Protein AF-A0A939DSE8-F1 (afdb_monomer_lite)

Structure (mmCIF, N/CA/C/O backbone):
data_AF-A0A939DSE8-F1
#
_entry.id   AF-A0A939DSE8-F1
#
loop_
_atom_site.group_PDB
_atom_site.id
_atom_site.type_symbol
_atom_site.label_atom_id
_atom_site.label_alt_id
_atom_site.label_comp_id
_atom_site.label_asym_id
_atom_site.label_entity_id
_atom_site.label_seq_id
_atom_site.pdbx_PDB_ins_code
_atom_site.Cartn_x
_atom_site.Cartn_y
_atom_site.Cartn_z
_atom_site.occupancy
_atom_site.B_iso_or_equiv
_atom_site.auth_seq_id
_atom_site.auth_comp_id
_atom_site.auth_asym_id
_atom_site.auth_atom_id
_atom_site.pdbx_PDB_model_num
ATOM 1 N N . PRO A 1 1 ? 9.386 47.982 -16.293 1.00 45.28 1 PRO A N 1
ATOM 2 C CA . PRO A 1 1 ? 10.199 46.836 -16.762 1.00 45.28 1 PRO A CA 1
ATOM 3 C C . PRO A 1 1 ? 10.746 46.042 -15.564 1.00 45.28 1 PRO A C 1
ATOM 5 O O . PRO A 1 1 ? 11.904 46.192 -15.198 1.00 45.28 1 PRO A O 1
ATOM 8 N N . ASN A 1 2 ? 9.879 45.263 -14.909 1.00 36.97 2 ASN A N 1
ATOM 9 C CA . ASN A 1 2 ? 10.212 44.528 -13.688 1.00 36.97 2 ASN A CA 1
ATOM 10 C C . ASN A 1 2 ? 9.789 43.064 -13.819 1.00 36.97 2 ASN A C 1
ATOM 12 O O . ASN A 1 2 ? 8.613 42.793 -14.037 1.00 36.97 2 ASN A O 1
ATOM 16 N N . GLY A 1 3 ? 10.742 42.161 -13.582 1.00 39.38 3 GLY A N 1
ATOM 17 C CA . GLY A 1 3 ? 10.469 40.850 -12.997 1.00 39.38 3 GLY A CA 1
ATOM 18 C C . GLY A 1 3 ? 10.276 39.699 -13.977 1.00 39.38 3 GLY A C 1
ATOM 19 O O . GLY A 1 3 ? 9.160 39.233 -14.166 1.00 39.38 3 GLY A O 1
ATOM 20 N N . ALA A 1 4 ? 11.377 39.152 -14.497 1.00 43.81 4 ALA A N 1
ATOM 21 C CA . ALA A 1 4 ? 11.407 37.720 -14.773 1.00 43.81 4 ALA A CA 1
ATOM 22 C C . ALA A 1 4 ? 11.559 37.009 -13.421 1.00 43.81 4 ALA A C 1
ATOM 24 O O . ALA A 1 4 ? 12.617 37.069 -12.791 1.00 43.81 4 ALA A O 1
ATOM 25 N N . ILE A 1 5 ? 10.479 36.397 -12.939 1.00 52.47 5 ILE A N 1
ATOM 26 C CA . ILE A 1 5 ? 10.548 35.453 -11.827 1.00 52.47 5 ILE A CA 1
ATOM 27 C C . ILE A 1 5 ? 11.209 34.204 -12.401 1.00 52.47 5 ILE A C 1
ATOM 29 O O . ILE A 1 5 ? 10.605 33.465 -13.172 1.00 52.47 5 ILE A O 1
ATOM 33 N N . VAL A 1 6 ? 12.482 34.000 -12.071 1.00 48.41 6 VAL A N 1
ATOM 34 C CA . VAL A 1 6 ? 13.127 32.706 -12.276 1.00 48.41 6 VAL A CA 1
ATOM 35 C C . VAL A 1 6 ? 12.603 31.804 -11.169 1.00 48.41 6 VAL A C 1
ATOM 37 O O . VAL A 1 6 ? 13.074 31.863 -10.030 1.00 48.41 6 VAL A O 1
ATOM 40 N N . GLU A 1 7 ? 11.597 30.991 -11.486 1.00 40.97 7 GLU A N 1
ATOM 41 C CA . GLU A 1 7 ? 11.280 29.831 -10.665 1.00 40.97 7 GLU A CA 1
ATOM 42 C C . GLU A 1 7 ? 12.531 28.959 -10.642 1.00 40.97 7 GLU A C 1
ATOM 44 O O . GLU A 1 7 ? 13.013 28.464 -11.661 1.00 40.97 7 GLU A O 1
ATOM 49 N N . ARG A 1 8 ? 13.130 28.866 -9.457 1.00 44.34 8 ARG A N 1
ATOM 50 C CA . ARG A 1 8 ? 14.247 27.977 -9.186 1.00 44.34 8 ARG A CA 1
ATOM 51 C C . ARG A 1 8 ? 13.777 26.571 -9.534 1.00 44.34 8 ARG A C 1
ATOM 53 O O . ARG A 1 8 ? 13.046 25.975 -8.747 1.00 44.34 8 ARG A O 1
ATOM 60 N N . ALA A 1 9 ? 14.212 26.051 -10.681 1.00 39.28 9 ALA A N 1
ATOM 61 C CA . ALA A 1 9 ? 14.158 24.627 -10.949 1.00 39.28 9 ALA A CA 1
ATOM 62 C C . ALA A 1 9 ? 14.837 23.957 -9.755 1.00 39.28 9 ALA A C 1
ATOM 64 O O . ALA A 1 9 ? 16.037 24.132 -9.515 1.00 39.28 9 ALA A O 1
ATOM 65 N N . ILE A 1 10 ? 14.037 23.292 -8.926 1.00 50.38 10 ILE A N 1
ATOM 66 C CA . ILE A 1 10 ? 14.540 22.332 -7.960 1.00 50.38 10 ILE A CA 1
ATOM 67 C C . ILE A 1 10 ? 15.470 21.423 -8.755 1.00 50.38 10 ILE A C 1
ATOM 69 O O . ILE A 1 10 ? 15.045 20.782 -9.707 1.00 50.38 10 ILE A O 1
ATOM 73 N N . LEU A 1 11 ? 16.767 21.492 -8.448 1.00 40.78 11 LEU A N 1
ATOM 74 C CA . LEU A 1 11 ? 17.776 20.630 -9.045 1.00 40.78 11 LEU A CA 1
ATOM 75 C C . LEU A 1 11 ? 17.343 19.201 -8.739 1.00 40.78 11 LEU A C 1
ATOM 77 O O . LEU A 1 11 ? 17.535 18.719 -7.621 1.00 40.78 11 LEU A O 1
ATOM 81 N N . ASP A 1 12 ? 16.708 18.584 -9.726 1.00 45.59 12 ASP A N 1
ATOM 82 C CA . ASP A 1 12 ? 16.081 17.276 -9.674 1.00 45.59 12 ASP A CA 1
ATOM 83 C C . ASP A 1 12 ? 17.187 16.212 -9.666 1.00 45.59 12 ASP A C 1
ATOM 85 O O . ASP A 1 12 ? 17.412 15.466 -10.615 1.00 45.59 12 ASP A O 1
ATOM 89 N N . ARG A 1 13 ? 17.968 16.174 -8.578 1.00 44.25 13 ARG A N 1
ATOM 90 C CA . ARG A 1 13 ? 19.029 15.179 -8.353 1.00 44.25 13 ARG A CA 1
ATOM 91 C C . ARG A 1 13 ? 18.473 13.757 -8.202 1.00 44.25 13 ARG A C 1
ATOM 93 O O . ARG A 1 13 ? 19.257 12.835 -8.007 1.00 44.25 13 ARG A O 1
ATOM 100 N N . GLN A 1 14 ? 17.157 13.566 -8.303 1.00 49.44 14 GLN A N 1
ATOM 101 C CA . GLN A 1 14 ? 16.527 12.249 -8.347 1.00 49.44 14 GLN A CA 1
ATOM 102 C C . GLN A 1 14 ? 16.613 11.581 -9.728 1.00 49.44 14 GLN A C 1
ATOM 104 O O . GLN A 1 14 ? 16.446 10.369 -9.803 1.00 49.44 14 GLN A O 1
ATOM 109 N N . GLN A 1 15 ? 16.947 12.299 -10.809 1.00 48.75 15 GLN A N 1
ATOM 110 C CA . GLN A 1 15 ? 16.938 11.710 -12.160 1.00 48.75 15 GLN A CA 1
ATOM 111 C C . GLN A 1 15 ? 18.079 10.715 -12.458 1.00 48.75 15 GLN A C 1
ATOM 113 O O . GLN A 1 15 ? 18.078 10.095 -13.515 1.00 48.75 15 GLN A O 1
ATOM 118 N N . ALA A 1 16 ? 19.047 10.513 -11.555 1.00 52.56 16 ALA A N 1
ATOM 119 C CA . ALA A 1 16 ? 20.236 9.705 -11.858 1.00 52.56 16 ALA A CA 1
ATOM 120 C C . ALA A 1 16 ? 20.319 8.335 -11.158 1.00 52.56 16 ALA A C 1
ATOM 122 O O . ALA A 1 16 ? 21.168 7.526 -11.537 1.00 52.56 16 ALA A O 1
ATOM 123 N N . 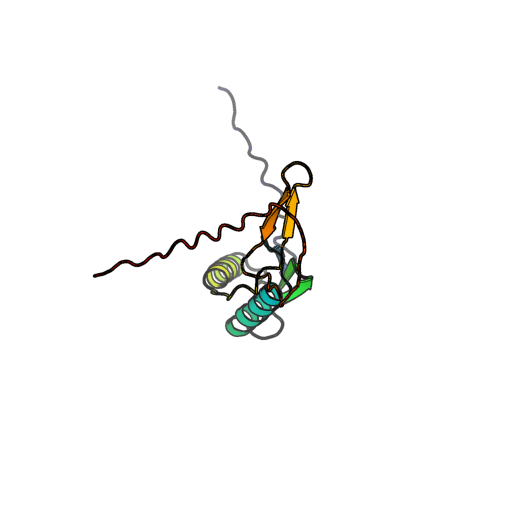SER A 1 17 ? 19.489 8.029 -10.153 1.00 60.69 17 SER A N 1
ATOM 124 C CA . SER A 1 17 ? 19.646 6.766 -9.406 1.00 60.69 17 SER A CA 1
ATOM 125 C C . SER A 1 17 ? 19.030 5.552 -10.110 1.00 60.69 17 SER A C 1
ATOM 127 O O . SER A 1 17 ? 19.423 4.426 -9.809 1.00 60.69 17 SER A O 1
ATOM 129 N N . GLY A 1 18 ? 18.126 5.748 -11.081 1.00 81.19 18 GLY A N 1
ATOM 130 C CA . GLY A 1 18 ? 17.318 4.649 -11.633 1.00 81.19 18 GLY A CA 1
ATOM 131 C C . GLY A 1 18 ? 16.383 4.044 -10.581 1.00 81.19 18 GLY A C 1
ATOM 132 O O . GLY A 1 18 ? 16.070 2.856 -10.620 1.00 81.19 18 GLY A O 1
ATOM 133 N N . GLU A 1 19 ? 15.994 4.849 -9.591 1.00 86.44 19 GLU A N 1
ATOM 134 C CA . GLU A 1 19 ? 15.221 4.406 -8.442 1.00 86.44 19 GLU A CA 1
ATOM 135 C C . GLU A 1 19 ? 14.145 5.438 -8.093 1.00 86.44 19 GLU A C 1
ATOM 137 O O . GLU A 1 19 ? 14.435 6.619 -7.898 1.00 86.44 19 GLU A O 1
ATOM 142 N N . VAL A 1 20 ? 12.898 4.984 -7.999 1.00 90.06 20 VAL A N 1
ATOM 143 C CA . VAL A 1 20 ? 11.737 5.785 -7.605 1.00 90.06 20 VAL A CA 1
ATOM 144 C C . VAL A 1 20 ? 11.283 5.338 -6.222 1.00 90.06 20 VAL A C 1
ATOM 146 O O . VAL A 1 20 ? 11.035 4.159 -5.980 1.00 90.06 20 VAL A O 1
ATOM 149 N N . VAL A 1 21 ? 11.144 6.290 -5.302 1.00 92.19 21 VAL A N 1
ATOM 150 C CA . VAL A 1 21 ? 10.640 6.024 -3.950 1.00 92.19 21 VAL A CA 1
ATOM 151 C C . VAL A 1 21 ? 9.174 6.425 -3.871 1.00 92.19 21 VAL A C 1
ATOM 153 O O . VAL A 1 21 ? 8.817 7.576 -4.118 1.00 92.19 21 VAL A O 1
ATOM 156 N N . LEU A 1 22 ? 8.327 5.478 -3.482 1.00 92.00 22 LEU A N 1
ATOM 157 C CA . LEU A 1 22 ? 6.893 5.669 -3.335 1.00 92.00 22 LEU A CA 1
ATOM 158 C C . LEU A 1 22 ? 6.515 5.653 -1.850 1.00 92.00 22 LEU A C 1
ATOM 160 O O . LEU A 1 22 ? 6.630 4.633 -1.170 1.00 92.00 22 LEU A O 1
ATOM 164 N N . ASN A 1 23 ? 6.055 6.800 -1.346 1.00 93.44 23 ASN A N 1
ATOM 165 C CA . ASN A 1 23 ? 5.580 6.944 0.029 1.00 93.44 23 ASN A CA 1
ATOM 166 C C . ASN A 1 23 ? 4.051 6.815 0.073 1.00 93.44 23 ASN A C 1
ATOM 168 O O . ASN A 1 23 ? 3.329 7.553 -0.600 1.00 93.44 23 ASN A O 1
ATOM 172 N N . LEU A 1 24 ? 3.545 5.886 0.882 1.00 91.06 24 LEU A N 1
ATOM 173 C CA . LEU A 1 24 ? 2.115 5.634 1.023 1.00 91.06 24 LEU A CA 1
ATOM 174 C C . LEU A 1 24 ? 1.466 6.679 1.929 1.00 91.06 24 LEU A C 1
ATOM 176 O O . LEU A 1 24 ? 1.850 6.841 3.086 1.00 91.06 24 LEU A O 1
ATOM 180 N N . LYS A 1 25 ? 0.403 7.319 1.430 1.00 88.25 25 LYS A N 1
ATOM 181 C CA . LYS A 1 25 ? -0.420 8.260 2.211 1.00 88.25 25 LYS A CA 1
ATOM 182 C C . LYS A 1 25 ? -1.070 7.602 3.433 1.00 88.25 25 LYS A C 1
ATOM 184 O O . LYS A 1 25 ? -1.180 8.225 4.482 1.00 88.25 25 LYS A O 1
ATOM 189 N N . ALA A 1 26 ? -1.508 6.351 3.284 1.00 85.69 26 ALA A N 1
ATOM 190 C CA . ALA A 1 26 ? -2.130 5.549 4.334 1.00 85.69 26 ALA A CA 1
ATOM 191 C C . ALA A 1 26 ? -1.317 4.259 4.529 1.00 85.69 26 ALA A C 1
ATOM 193 O O . ALA A 1 26 ? -1.567 3.262 3.845 1.00 85.69 26 ALA A O 1
ATOM 194 N N . PRO A 1 27 ? -0.303 4.273 5.407 1.00 87.69 27 PRO A N 1
ATOM 195 C CA . PRO A 1 27 ? 0.657 3.190 5.423 1.00 87.69 27 PRO A CA 1
ATOM 196 C C . PRO A 1 27 ? 0.125 1.933 6.143 1.00 87.69 27 PRO A C 1
ATOM 198 O O . PRO A 1 27 ? -0.439 1.975 7.242 1.00 87.69 27 PRO A O 1
ATOM 201 N N . ASN A 1 28 ? 0.258 0.787 5.472 1.00 88.50 28 ASN A N 1
ATOM 202 C CA . ASN A 1 28 ? -0.337 -0.500 5.818 1.00 88.50 28 ASN A CA 1
ATOM 203 C C . ASN A 1 28 ? 0.482 -1.639 5.176 1.00 88.50 28 ASN A C 1
ATOM 205 O O . ASN A 1 28 ? 0.749 -1.611 3.977 1.00 88.50 28 ASN A O 1
ATOM 209 N N . TYR A 1 29 ? 0.858 -2.660 5.958 1.00 91.00 29 TYR A N 1
ATOM 210 C CA . TYR A 1 29 ? 1.676 -3.785 5.478 1.00 91.00 29 TYR A CA 1
ATOM 211 C C . TYR A 1 29 ? 1.015 -4.590 4.354 1.00 91.00 29 TYR A C 1
ATOM 213 O O . TYR A 1 29 ? 1.684 -5.004 3.410 1.00 91.00 29 TYR A O 1
ATOM 221 N N . GLN A 1 30 ? -0.294 -4.820 4.453 1.00 92.75 30 GLN A N 1
ATOM 222 C CA . GLN A 1 30 ? -1.060 -5.550 3.452 1.00 92.75 30 GLN A CA 1
ATOM 223 C C . GLN A 1 30 ? -1.147 -4.737 2.155 1.00 92.75 30 GLN A C 1
ATOM 225 O O . GLN A 1 30 ? -0.886 -5.286 1.089 1.00 92.75 30 GLN A O 1
ATOM 230 N N . THR A 1 31 ? -1.410 -3.429 2.247 1.00 93.38 31 THR A N 1
ATOM 231 C CA . THR A 1 31 ? -1.382 -2.524 1.085 1.00 93.38 31 THR A CA 1
ATOM 232 C C . THR A 1 31 ? -0.002 -2.499 0.431 1.00 93.38 31 THR A C 1
ATOM 234 O O . THR A 1 31 ? 0.097 -2.704 -0.772 1.00 93.38 31 THR A O 1
ATOM 237 N N . ALA A 1 32 ? 1.073 -2.309 1.204 1.00 94.62 32 ALA A N 1
ATOM 238 C CA . ALA A 1 32 ? 2.436 -2.289 0.671 1.00 94.62 32 ALA A CA 1
ATOM 239 C C . ALA A 1 32 ? 2.781 -3.599 -0.061 1.00 94.62 32 ALA A C 1
ATOM 241 O O . ALA A 1 32 ? 3.325 -3.563 -1.163 1.00 94.62 32 ALA A O 1
ATOM 242 N N . ARG A 1 33 ? 2.400 -4.756 0.501 1.00 94.88 33 ARG A N 1
ATOM 243 C CA . ARG A 1 33 ? 2.577 -6.062 -0.155 1.00 94.88 33 ARG A CA 1
ATOM 244 C C . ARG A 1 33 ? 1.780 -6.170 -1.455 1.00 94.88 33 ARG A C 1
ATOM 246 O O . ARG A 1 33 ? 2.317 -6.646 -2.451 1.00 94.88 33 ARG A O 1
ATOM 253 N N . ASN A 1 34 ? 0.520 -5.741 -1.443 1.00 94.94 34 ASN A N 1
ATOM 254 C CA . ASN A 1 34 ? -0.342 -5.775 -2.622 1.00 94.94 34 ASN A CA 1
ATOM 255 C C . ASN A 1 34 ? 0.230 -4.898 -3.746 1.00 94.94 34 ASN A C 1
ATOM 257 O O . ASN A 1 34 ? 0.262 -5.341 -4.891 1.00 94.94 34 ASN A O 1
ATOM 261 N N . ILE A 1 35 ? 0.761 -3.713 -3.416 1.00 95.31 35 ILE A N 1
ATOM 262 C CA . ILE A 1 35 ? 1.426 -2.834 -4.389 1.00 95.31 35 ILE A CA 1
ATOM 263 C C . ILE A 1 35 ? 2.653 -3.532 -4.978 1.00 95.31 35 ILE A C 1
ATOM 265 O O . ILE A 1 35 ? 2.751 -3.644 -6.195 1.00 95.31 35 ILE A O 1
ATOM 269 N N . VAL A 1 36 ? 3.556 -4.060 -4.143 1.00 96.31 36 VAL A N 1
ATOM 270 C CA . VAL A 1 36 ? 4.742 -4.797 -4.620 1.00 96.31 36 VAL A CA 1
ATOM 271 C C . VAL A 1 36 ? 4.348 -5.932 -5.566 1.00 96.31 36 VAL A C 1
ATOM 273 O O . VAL A 1 36 ? 4.927 -6.072 -6.640 1.00 96.31 36 VAL A O 1
ATOM 276 N N . SER A 1 37 ? 3.341 -6.723 -5.191 1.00 96.00 37 SER A N 1
ATOM 277 C CA . SER A 1 37 ? 2.864 -7.834 -6.014 1.00 96.00 37 SER A CA 1
ATOM 278 C C . SER A 1 37 ? 2.282 -7.367 -7.348 1.00 96.00 37 SER A C 1
ATOM 280 O O . SER A 1 37 ? 2.518 -8.017 -8.363 1.00 96.00 37 SER A O 1
ATOM 282 N N . ALA A 1 38 ? 1.510 -6.280 -7.357 1.00 96.12 38 ALA A N 1
ATOM 283 C CA . ALA A 1 38 ? 0.883 -5.760 -8.566 1.00 96.12 38 ALA A CA 1
ATOM 284 C C . ALA A 1 38 ? 1.921 -5.159 -9.524 1.00 96.12 38 ALA A C 1
ATOM 286 O O . ALA A 1 38 ? 1.913 -5.475 -10.710 1.00 96.12 38 ALA A O 1
ATOM 287 N N . VAL A 1 39 ? 2.865 -4.374 -8.999 1.00 95.94 39 VAL A N 1
ATOM 288 C CA . VAL A 1 39 ? 3.951 -3.778 -9.790 1.00 95.94 39 VAL A CA 1
ATOM 289 C C . VAL A 1 39 ? 4.853 -4.868 -10.374 1.00 95.94 39 VAL A C 1
ATOM 291 O O . VAL A 1 39 ? 5.083 -4.886 -11.582 1.00 95.94 39 VAL A O 1
ATOM 294 N N . ASN A 1 40 ? 5.282 -5.842 -9.567 1.00 96.25 40 ASN A N 1
ATOM 295 C CA . ASN A 1 40 ? 6.138 -6.933 -10.051 1.00 96.25 40 ASN A CA 1
ATOM 296 C C . ASN A 1 40 ? 5.432 -7.856 -11.056 1.00 96.25 40 ASN A C 1
ATOM 298 O O . ASN A 1 40 ? 6.083 -8.493 -11.880 1.00 96.25 40 ASN A O 1
ATOM 302 N N . LYS A 1 41 ? 4.097 -7.930 -11.024 1.00 95.94 41 LYS A N 1
ATOM 303 C CA . LYS A 1 41 ? 3.323 -8.667 -12.030 1.00 95.94 41 LYS A CA 1
ATOM 304 C C . LYS A 1 41 ? 3.363 -7.987 -13.403 1.00 95.94 41 LYS A C 1
ATOM 306 O O . LYS A 1 41 ? 3.323 -8.688 -14.408 1.00 95.94 41 LYS A O 1
ATOM 311 N N . VAL A 1 42 ? 3.415 -6.655 -13.442 1.00 94.50 42 VAL A N 1
ATOM 312 C CA . VAL A 1 42 ? 3.410 -5.871 -14.688 1.00 94.50 42 VAL A CA 1
ATOM 313 C C . VAL A 1 42 ? 4.816 -5.732 -15.264 1.00 94.50 42 VAL A C 1
ATOM 315 O O . VAL A 1 42 ? 5.012 -5.963 -16.452 1.00 94.50 42 VAL A O 1
ATOM 318 N N . PHE A 1 43 ? 5.797 -5.385 -14.430 1.00 93.31 43 PHE A N 1
ATOM 319 C CA . PHE A 1 43 ? 7.142 -5.024 -14.894 1.00 93.31 43 PHE A CA 1
ATOM 320 C C . PHE A 1 43 ? 8.188 -6.134 -14.726 1.00 93.31 43 PHE A C 1
ATOM 322 O O . PHE A 1 43 ? 9.308 -5.993 -15.210 1.00 93.31 43 PHE A O 1
ATOM 329 N N . GLY A 1 44 ? 7.834 -7.240 -14.066 1.00 92.62 44 GLY A N 1
ATOM 330 C CA . GLY A 1 44 ? 8.736 -8.354 -13.785 1.00 92.62 44 GLY A CA 1
ATOM 331 C C . GLY A 1 44 ? 9.205 -8.416 -12.326 1.00 92.62 44 GLY A C 1
ATOM 332 O O . GLY A 1 44 ? 8.939 -7.513 -11.527 1.00 92.62 44 GLY A O 1
ATOM 333 N N . PRO A 1 45 ? 9.878 -9.514 -11.942 1.00 92.19 45 PRO A N 1
ATOM 334 C CA . PRO A 1 45 ? 10.330 -9.713 -10.571 1.0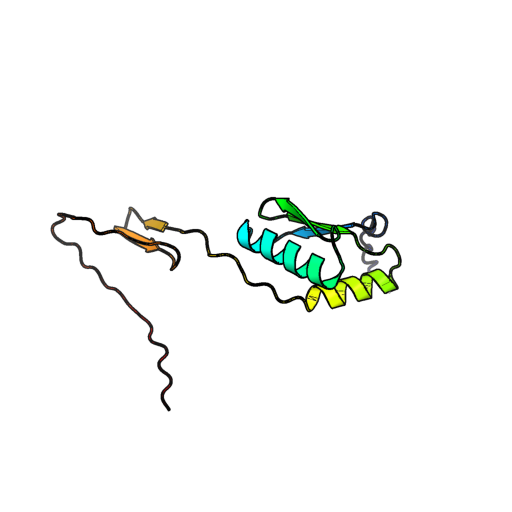0 92.19 45 PRO A CA 1
ATOM 335 C C . PRO A 1 45 ? 11.359 -8.654 -10.154 1.00 92.19 45 PRO A C 1
ATOM 337 O O . PRO A 1 45 ? 12.086 -8.112 -10.981 1.00 92.19 45 PRO A O 1
ATOM 340 N N . ASP A 1 46 ? 11.424 -8.387 -8.848 1.00 90.94 46 ASP A N 1
ATOM 341 C CA . ASP A 1 46 ? 12.387 -7.479 -8.205 1.00 90.94 46 ASP A CA 1
ATOM 342 C C . ASP A 1 46 ? 12.319 -5.988 -8.587 1.00 90.94 46 ASP A C 1
ATOM 344 O O . ASP A 1 46 ? 13.093 -5.207 -8.030 1.00 90.94 46 ASP A O 1
ATOM 348 N N . VAL A 1 47 ? 11.369 -5.563 -9.429 1.00 94.81 47 VAL A N 1
ATOM 349 C CA . VAL A 1 47 ? 11.167 -4.145 -9.782 1.00 94.81 47 VAL A CA 1
ATOM 350 C C . VAL A 1 47 ? 10.715 -3.325 -8.576 1.00 94.81 47 VAL A C 1
ATOM 352 O O . VAL A 1 47 ? 11.206 -2.225 -8.362 1.00 94.81 47 VAL A O 1
ATOM 355 N N . ALA A 1 48 ? 9.800 -3.851 -7.768 1.00 95.88 48 ALA A N 1
ATOM 356 C CA . ALA A 1 48 ? 9.257 -3.212 -6.580 1.00 95.88 48 ALA A CA 1
ATOM 357 C C . ALA A 1 48 ? 9.658 -3.957 -5.311 1.00 95.88 48 ALA A C 1
ATOM 359 O O . ALA A 1 48 ? 9.502 -5.179 -5.208 1.00 95.88 48 ALA A O 1
ATOM 360 N N . LYS A 1 49 ? 10.099 -3.201 -4.302 1.00 96.12 49 LYS A N 1
ATOM 361 C CA . LYS A 1 49 ? 10.435 -3.704 -2.965 1.00 96.12 49 LYS A CA 1
ATOM 362 C C . LYS A 1 49 ? 9.842 -2.792 -1.900 1.00 96.12 49 LYS A C 1
ATOM 364 O O . LYS A 1 49 ? 9.984 -1.575 -1.960 1.00 96.12 49 LYS A O 1
ATOM 369 N N . ALA A 1 50 ? 9.171 -3.373 -0.909 1.00 95.06 50 ALA A N 1
ATOM 370 C CA . ALA A 1 50 ? 8.681 -2.621 0.243 1.00 95.06 50 ALA A CA 1
ATOM 371 C C . ALA A 1 50 ? 9.791 -2.516 1.293 1.00 95.06 50 ALA A C 1
ATOM 373 O O . ALA A 1 50 ? 10.250 -3.536 1.801 1.00 95.06 50 ALA A O 1
ATOM 374 N N . GLN A 1 51 ? 10.195 -1.292 1.634 1.00 93.69 51 GLN A N 1
ATOM 375 C CA . GLN A 1 51 ? 11.166 -1.034 2.704 1.00 93.69 51 GLN A CA 1
ATOM 376 C C . GLN A 1 51 ? 10.497 -1.129 4.076 1.00 93.69 51 GLN A C 1
ATOM 378 O O . GLN A 1 51 ? 11.062 -1.645 5.037 1.00 93.69 51 GLN A O 1
ATOM 383 N N . ASN A 1 52 ? 9.265 -0.628 4.179 1.00 90.94 52 ASN A N 1
ATOM 384 C CA . ASN A 1 52 ? 8.439 -0.729 5.376 1.00 90.94 52 ASN A CA 1
ATOM 385 C C . ASN A 1 52 ? 6.944 -0.611 5.011 1.00 90.94 52 ASN A C 1
ATOM 387 O O . ASN A 1 52 ? 6.562 -0.625 3.844 1.00 90.94 52 ASN A O 1
ATOM 391 N N . TRP A 1 53 ? 6.079 -0.495 6.021 1.00 87.94 53 TRP A N 1
ATOM 392 C CA . TRP A 1 53 ? 4.623 -0.382 5.862 1.00 87.94 53 TRP A CA 1
ATOM 393 C C . TRP A 1 53 ? 4.157 0.892 5.136 1.00 87.94 53 TRP A C 1
ATOM 395 O O . TRP A 1 53 ? 2.983 0.976 4.785 1.00 87.94 53 TRP A O 1
ATOM 405 N N . GLY A 1 54 ? 5.033 1.874 4.913 1.00 90.75 54 GLY A N 1
ATOM 406 C CA . GLY A 1 54 ? 4.704 3.138 4.259 1.00 90.75 54 GLY A CA 1
ATOM 407 C C . GLY A 1 54 ? 5.651 3.613 3.171 1.00 90.75 54 GLY A C 1
ATOM 408 O O . GLY A 1 54 ? 5.385 4.657 2.587 1.00 90.75 54 GLY A O 1
ATOM 409 N N . GLN A 1 55 ? 6.712 2.873 2.873 1.00 94.12 55 GLN A N 1
ATOM 410 C CA . GLN A 1 55 ? 7.684 3.241 1.855 1.00 94.12 55 GLN A CA 1
ATOM 411 C C . GLN A 1 55 ? 8.050 2.036 0.998 1.00 94.12 55 GLN A C 1
ATOM 413 O O . GLN A 1 55 ? 8.369 0.957 1.508 1.00 94.12 55 GLN A O 1
ATOM 418 N N . LEU A 1 56 ? 8.007 2.251 -0.311 1.00 94.81 56 LEU A N 1
ATOM 419 C CA . LEU A 1 56 ? 8.410 1.304 -1.332 1.00 94.81 56 LEU A CA 1
ATOM 420 C C . LEU A 1 56 ? 9.472 1.939 -2.224 1.00 94.81 56 LEU A C 1
ATOM 422 O O . LEU A 1 56 ? 9.495 3.152 -2.425 1.00 94.81 56 LEU A O 1
ATOM 426 N N . THR A 1 57 ? 10.314 1.091 -2.783 1.00 94.88 57 THR A N 1
ATOM 427 C CA . THR A 1 57 ? 11.373 1.450 -3.711 1.00 94.88 57 THR A CA 1
ATOM 428 C C . THR A 1 57 ? 11.148 0.695 -5.012 1.00 94.88 57 THR A C 1
ATOM 430 O O . THR A 1 57 ? 10.881 -0.509 -4.982 1.00 94.88 57 THR A O 1
ATOM 433 N N . LEU A 1 58 ? 11.227 1.403 -6.135 1.00 94.25 58 LEU A N 1
ATOM 434 C CA . LEU A 1 58 ? 11.008 0.880 -7.476 1.00 94.25 58 LEU A CA 1
ATOM 435 C C . LEU A 1 58 ? 12.267 1.087 -8.320 1.00 94.25 58 LEU A C 1
ATOM 437 O O . LEU A 1 58 ? 12.753 2.211 -8.420 1.00 94.25 58 LEU A O 1
ATOM 441 N N . SER A 1 59 ? 12.772 0.038 -8.959 1.00 93.12 59 SER A N 1
ATOM 442 C CA . SER A 1 59 ? 13.808 0.158 -9.985 1.00 93.12 59 SER A CA 1
ATOM 443 C C . SER A 1 59 ? 13.178 0.669 -11.278 1.00 93.12 59 SER A C 1
ATOM 445 O O . SER A 1 59 ? 12.342 -0.009 -11.872 1.00 93.12 59 SER A O 1
ATOM 447 N N . ALA A 1 60 ? 13.563 1.870 -11.698 1.00 90.94 60 ALA A N 1
ATOM 448 C CA . ALA A 1 60 ? 12.993 2.553 -12.852 1.00 90.94 60 ALA A CA 1
ATOM 449 C C . ALA A 1 60 ? 14.057 2.796 -13.940 1.00 90.94 60 ALA A C 1
ATOM 451 O O . ALA A 1 60 ? 15.252 2.884 -13.630 1.00 90.94 60 ALA A O 1
ATOM 452 N N . PRO A 1 61 ? 13.651 2.930 -15.216 1.00 89.94 61 PRO A N 1
ATOM 453 C CA . PRO A 1 61 ? 14.559 3.316 -16.291 1.00 89.94 61 PRO A CA 1
ATOM 454 C C . PRO A 1 61 ? 15.258 4.650 -16.005 1.00 89.94 61 PRO A C 1
ATOM 456 O O . PRO A 1 61 ? 14.690 5.549 -15.387 1.00 89.94 61 PRO A O 1
ATOM 459 N N . ARG A 1 62 ? 16.505 4.779 -16.470 1.00 88.44 62 ARG A N 1
ATOM 460 C CA . ARG A 1 62 ? 17.284 6.026 -16.361 1.00 88.44 62 ARG A CA 1
ATOM 461 C C . ARG A 1 62 ? 17.024 6.993 -17.511 1.00 88.44 62 ARG A C 1
ATOM 463 O O . ARG A 1 62 ? 17.297 8.179 -17.362 1.00 88.44 62 AR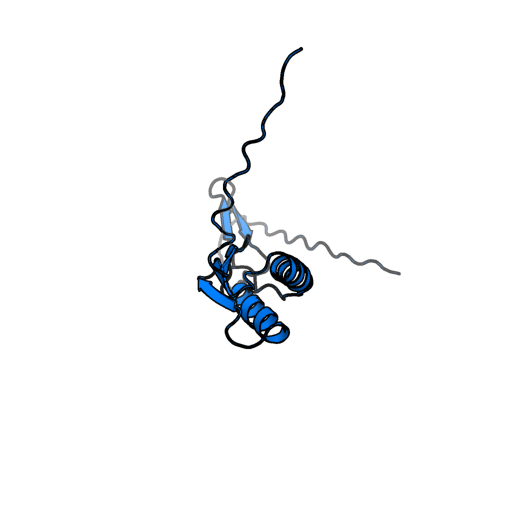G A O 1
ATOM 470 N N . ASP A 1 63 ? 16.554 6.485 -18.650 1.00 89.38 63 ASP A N 1
ATOM 471 C CA . ASP A 1 63 ? 16.179 7.337 -19.773 1.00 89.38 63 ASP A CA 1
ATOM 472 C C . ASP A 1 63 ? 14.890 8.107 -19.433 1.00 89.38 63 ASP A C 1
ATOM 474 O O . ASP A 1 63 ? 13.924 7.489 -18.977 1.00 89.38 63 ASP A O 1
ATOM 478 N N . PRO A 1 64 ? 14.838 9.436 -19.631 1.00 84.56 64 PRO A N 1
ATOM 479 C CA . PRO A 1 64 ? 13.666 10.235 -19.281 1.00 84.56 64 PRO A CA 1
ATOM 480 C C . PRO A 1 64 ? 12.374 9.835 -20.008 1.00 84.56 64 PRO A C 1
ATOM 482 O O . PRO A 1 64 ? 11.297 9.924 -19.414 1.00 84.56 64 PRO A O 1
ATOM 485 N N . ASN A 1 65 ? 12.449 9.392 -21.269 1.00 88.12 65 ASN A N 1
ATOM 486 C CA . ASN A 1 65 ? 11.258 8.988 -22.024 1.00 88.12 65 ASN A CA 1
ATOM 487 C C . ASN A 1 65 ? 10.707 7.662 -21.491 1.00 88.12 65 ASN A C 1
ATOM 489 O O . ASN A 1 65 ? 9.496 7.519 -21.281 1.00 88.12 65 ASN A O 1
ATOM 493 N N . ASP A 1 66 ? 11.601 6.716 -21.208 1.00 89.31 66 ASP A N 1
ATOM 494 C CA . ASP A 1 66 ? 11.234 5.433 -20.609 1.00 89.31 66 ASP A CA 1
ATOM 495 C C . ASP A 1 66 ? 10.720 5.615 -19.177 1.00 89.31 66 ASP A C 1
ATOM 497 O O . ASP A 1 66 ? 9.761 4.954 -18.781 1.00 89.31 66 ASP A O 1
ATOM 501 N N . LEU A 1 67 ? 11.297 6.547 -18.411 1.00 87.31 67 LEU A N 1
ATOM 502 C CA . LEU A 1 67 ? 10.831 6.894 -17.070 1.00 87.31 67 LEU A CA 1
ATOM 503 C C . LEU A 1 67 ? 9.414 7.474 -17.105 1.00 87.31 67 LEU A C 1
ATOM 505 O O . LEU A 1 67 ? 8.572 7.066 -16.308 1.00 87.31 67 LEU A O 1
ATOM 509 N N . ASN A 1 68 ? 9.122 8.389 -18.032 1.00 87.56 68 ASN A N 1
ATOM 510 C CA . ASN A 1 68 ? 7.776 8.947 -18.173 1.00 87.56 68 ASN A CA 1
ATOM 511 C C . ASN A 1 68 ? 6.750 7.855 -18.523 1.00 87.56 68 ASN A C 1
ATOM 513 O O . ASN A 1 68 ? 5.671 7.791 -17.932 1.00 87.56 68 ASN A O 1
ATOM 517 N N . THR A 1 69 ? 7.116 6.946 -19.428 1.00 91.62 69 THR A N 1
ATOM 518 C CA . THR A 1 69 ? 6.274 5.800 -19.797 1.00 91.62 69 THR A CA 1
ATOM 519 C C . THR A 1 69 ? 6.076 4.853 -18.610 1.00 91.62 69 THR A C 1
ATOM 521 O O . THR A 1 69 ? 4.950 4.444 -18.327 1.00 91.62 69 THR A O 1
ATOM 524 N N . PHE A 1 70 ? 7.142 4.550 -17.865 1.00 92.00 70 PHE A N 1
ATOM 525 C CA . PHE A 1 70 ? 7.093 3.751 -16.639 1.00 92.00 70 PHE A CA 1
ATOM 526 C C . PHE A 1 70 ? 6.150 4.363 -15.599 1.00 92.00 70 PHE A C 1
ATOM 528 O O . PHE A 1 70 ? 5.300 3.659 -15.057 1.00 92.00 70 PHE A O 1
ATOM 535 N N . MET A 1 71 ? 6.248 5.673 -15.354 1.00 90.81 71 MET A N 1
ATOM 536 C CA . MET A 1 71 ? 5.387 6.381 -14.402 1.00 90.81 71 MET A CA 1
ATOM 537 C C . MET A 1 71 ? 3.917 6.382 -14.837 1.00 90.81 71 MET A C 1
ATOM 539 O O . MET A 1 71 ? 3.043 6.189 -13.992 1.00 90.81 71 MET A O 1
ATOM 543 N N . SER A 1 72 ? 3.642 6.537 -16.137 1.00 92.44 72 SER A N 1
ATOM 544 C CA . SER A 1 72 ? 2.282 6.420 -16.680 1.00 92.44 72 SER A CA 1
ATOM 545 C C . SER A 1 72 ? 1.712 5.021 -16.450 1.00 92.44 72 SER A C 1
ATOM 547 O O . SER A 1 72 ? 0.627 4.885 -15.898 1.00 92.44 72 SER A O 1
ATOM 549 N N . MET A 1 73 ? 2.463 3.974 -16.802 1.00 93.56 73 MET A N 1
ATOM 550 C CA . MET A 1 73 ? 2.023 2.591 -16.596 1.00 93.56 73 MET A CA 1
ATOM 551 C C . MET A 1 73 ? 1.835 2.264 -15.110 1.00 93.56 73 MET A C 1
ATOM 553 O O . MET A 1 73 ? 0.905 1.549 -14.751 1.00 93.56 73 MET A O 1
ATOM 557 N N . LEU A 1 74 ? 2.694 2.796 -14.235 1.00 93.69 74 LEU A N 1
ATOM 558 C CA . LEU A 1 74 ? 2.586 2.625 -12.786 1.00 93.69 74 LEU A CA 1
ATOM 559 C C . LEU A 1 74 ? 1.279 3.219 -12.238 1.00 93.69 74 LEU A C 1
ATOM 561 O O . LEU A 1 74 ? 0.701 2.652 -11.311 1.00 93.69 74 LEU A O 1
ATOM 565 N N . GLN A 1 75 ? 0.810 4.335 -12.802 1.00 91.44 75 GLN A N 1
ATOM 566 C CA . GLN A 1 75 ? -0.437 4.988 -12.398 1.00 91.44 75 GLN A CA 1
ATOM 567 C C . GLN A 1 75 ? -1.685 4.161 -12.746 1.00 91.44 75 GLN A C 1
ATOM 569 O O . GLN A 1 75 ? -2.672 4.227 -12.014 1.00 91.44 75 GLN A O 1
ATOM 574 N N . ASP A 1 76 ? -1.631 3.353 -13.805 1.00 93.94 76 ASP A N 1
ATOM 575 C CA . ASP A 1 76 ? -2.750 2.509 -14.249 1.00 93.94 76 ASP A CA 1
ATOM 576 C C . ASP A 1 76 ? -2.913 1.223 -13.414 1.00 93.94 76 ASP A C 1
ATOM 578 O O . ASP A 1 76 ? -3.910 0.501 -13.536 1.00 93.94 76 ASP A O 1
ATOM 582 N N . ILE A 1 77 ? -1.945 0.911 -12.543 1.00 93.75 77 ILE A N 1
ATOM 583 C CA . ILE A 1 77 ? -1.980 -0.294 -11.712 1.00 93.75 77 ILE A CA 1
ATOM 584 C C . ILE A 1 77 ? -3.001 -0.126 -10.588 1.00 93.75 77 ILE A C 1
ATOM 586 O O . ILE A 1 77 ? -2.781 0.566 -9.593 1.00 93.75 77 ILE A O 1
ATOM 590 N N . ASN A 1 78 ? -4.102 -0.864 -10.706 1.00 93.50 78 ASN A N 1
ATOM 591 C CA . ASN A 1 78 ? -5.090 -0.984 -9.644 1.00 93.50 78 ASN A CA 1
ATOM 592 C C . ASN A 1 78 ? -4.605 -1.937 -8.548 1.00 93.50 78 ASN A C 1
ATOM 594 O O . ASN A 1 78 ? -4.163 -3.056 -8.819 1.00 93.50 78 ASN A O 1
ATOM 598 N N . VAL A 1 79 ? -4.727 -1.498 -7.294 1.00 92.50 79 VAL A N 1
ATOM 599 C CA . VAL A 1 79 ? -4.302 -2.266 -6.124 1.00 92.50 79 VAL A CA 1
ATOM 600 C C . VAL A 1 79 ? -5.395 -2.269 -5.070 1.00 92.50 79 VAL A C 1
ATOM 602 O O . VAL A 1 79 ? -5.900 -1.223 -4.668 1.00 92.50 79 VAL A O 1
ATOM 605 N N . GLU A 1 80 ? -5.716 -3.457 -4.569 1.00 90.88 80 GLU A N 1
ATOM 606 C CA . GLU A 1 80 ? -6.604 -3.602 -3.423 1.00 90.88 80 GLU A CA 1
ATOM 607 C C . GLU A 1 80 ? -5.922 -3.103 -2.147 1.00 90.88 80 GLU A C 1
ATOM 609 O O . GLU A 1 80 ? -4.823 -3.544 -1.781 1.00 90.88 80 GLU A O 1
ATOM 614 N N . LEU A 1 81 ? -6.587 -2.191 -1.441 1.00 89.06 81 LEU A N 1
ATOM 615 C CA . LEU A 1 81 ? -6.109 -1.708 -0.155 1.00 89.06 81 LEU A CA 1
ATOM 616 C C . LEU A 1 81 ? -6.249 -2.802 0.906 1.00 89.06 81 LEU A C 1
ATOM 618 O O . LEU A 1 81 ? -7.246 -3.517 0.979 1.00 89.06 81 LEU A O 1
ATOM 622 N N . GLY A 1 82 ? -5.236 -2.914 1.760 1.00 83.06 82 GLY A N 1
ATOM 623 C CA . GLY A 1 82 ? -5.308 -3.746 2.947 1.00 83.06 82 GLY A CA 1
ATOM 624 C C . GLY A 1 82 ? -6.351 -3.236 3.935 1.00 83.06 82 GLY A C 1
ATOM 625 O O . GLY A 1 82 ? -6.654 -2.045 3.982 1.00 83.06 82 GLY A O 1
ATOM 626 N N . SER A 1 83 ? -6.850 -4.140 4.778 1.00 80.19 83 SER A N 1
ATOM 627 C CA . SER A 1 83 ? -7.826 -3.808 5.816 1.00 80.19 83 SER A CA 1
ATOM 628 C C . SER A 1 83 ? -7.354 -2.640 6.684 1.00 80.19 83 SER A C 1
ATOM 630 O O . SER A 1 83 ? -6.207 -2.630 7.153 1.00 80.19 83 SER A O 1
ATOM 632 N N . SER A 1 84 ? -8.251 -1.687 6.933 1.00 72.69 84 SER A N 1
ATOM 633 C CA . SER A 1 84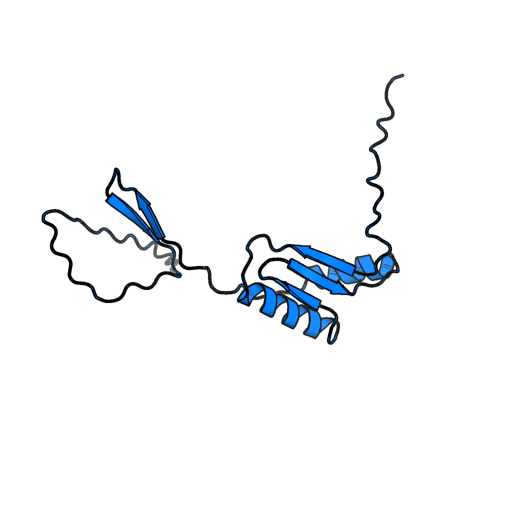 ? -8.020 -0.567 7.846 1.00 72.69 84 SER A CA 1
ATOM 634 C C . SER A 1 84 ? -7.556 -1.067 9.218 1.00 72.69 84 SER A C 1
ATOM 636 O O . SER A 1 84 ? -8.029 -2.088 9.717 1.00 72.69 84 SER A O 1
ATOM 638 N N . ARG A 1 85 ? -6.619 -0.356 9.859 1.00 73.56 85 ARG A N 1
ATOM 639 C CA . ARG A 1 85 ? -6.246 -0.671 11.246 1.00 73.56 85 ARG A CA 1
ATOM 640 C C . ARG A 1 85 ? -7.463 -0.408 12.148 1.00 73.56 85 ARG A C 1
ATOM 642 O O . ARG A 1 85 ? -8.074 0.655 12.001 1.00 73.56 85 ARG A O 1
ATOM 649 N N . PRO A 1 86 ? -7.809 -1.316 13.077 1.00 76.69 86 PRO A N 1
ATOM 650 C CA . PRO A 1 86 ? -8.852 -1.055 14.060 1.00 76.69 86 PRO A CA 1
ATOM 651 C C . PRO A 1 86 ? -8.499 0.205 14.856 1.00 76.69 86 PRO A C 1
ATOM 653 O O . PRO A 1 86 ? -7.397 0.307 15.401 1.00 76.69 86 PRO A O 1
ATOM 656 N N . LYS A 1 87 ? -9.405 1.180 14.899 1.00 81.12 87 LYS A N 1
ATOM 657 C CA . LYS A 1 87 ? -9.224 2.437 15.624 1.00 81.12 87 LYS A CA 1
ATOM 658 C C . LYS A 1 87 ? -10.412 2.651 16.545 1.00 81.12 87 LYS A C 1
ATOM 660 O O . LYS A 1 87 ? -11.554 2.628 16.100 1.00 81.12 87 LYS A O 1
ATOM 665 N N . VAL A 1 88 ? -10.111 2.902 17.815 1.00 83.38 88 VAL A N 1
ATOM 666 C CA . VAL A 1 88 ? -11.093 3.256 18.840 1.00 83.38 88 VAL A CA 1
ATOM 667 C C . VAL A 1 88 ? -10.673 4.581 19.461 1.00 83.38 88 VAL A C 1
ATOM 669 O O . VAL A 1 88 ? -9.516 4.748 19.846 1.00 83.38 88 VAL A O 1
ATOM 672 N N . VAL A 1 89 ? -11.597 5.531 19.532 1.00 87.06 89 VAL A N 1
ATOM 673 C CA . VAL A 1 89 ? -11.395 6.841 20.158 1.00 87.06 89 VAL A CA 1
ATOM 674 C C . VAL A 1 89 ? -12.379 6.984 21.310 1.00 87.06 89 VAL A C 1
ATOM 676 O O . VAL A 1 89 ? -13.578 6.784 21.128 1.00 87.06 89 VAL A O 1
ATOM 679 N N . PHE A 1 90 ? -11.865 7.355 22.483 1.00 87.50 90 PHE A N 1
ATOM 680 C CA . PHE A 1 90 ? -12.651 7.563 23.697 1.00 87.50 90 PHE A CA 1
ATOM 681 C C . PHE A 1 90 ? -12.677 9.047 24.063 1.00 87.50 90 PHE A C 1
ATOM 683 O O . PHE A 1 90 ? -11.631 9.695 24.118 1.00 87.50 90 PHE A O 1
ATOM 690 N N . ASN A 1 91 ? -13.859 9.576 24.368 1.00 83.75 91 ASN A N 1
ATOM 691 C CA . ASN A 1 91 ? -14.027 10.885 24.984 1.00 83.75 91 ASN A CA 1
ATOM 692 C C . ASN A 1 91 ? -14.470 10.703 26.440 1.00 83.75 91 ASN A C 1
ATOM 694 O O . ASN A 1 91 ? -15.647 10.480 26.716 1.00 83.75 91 ASN A O 1
ATOM 698 N N . SER A 1 92 ? -13.531 10.827 27.379 1.00 85.38 92 SER A N 1
ATOM 699 C CA . SER A 1 92 ? -13.790 10.631 28.813 1.00 85.38 92 SER A CA 1
ATOM 700 C C . SER A 1 92 ? -14.705 11.689 29.432 1.00 85.38 92 SER A C 1
ATOM 702 O O . SER A 1 92 ? -15.334 11.420 30.449 1.00 85.38 92 SER A O 1
ATOM 704 N N . ARG A 1 93 ? -14.816 12.878 28.825 1.00 80.25 93 ARG A N 1
ATOM 705 C CA . ARG A 1 93 ? -15.694 13.953 29.313 1.00 80.25 93 ARG A CA 1
ATOM 706 C C . ARG A 1 93 ? -17.167 13.678 29.011 1.00 80.25 93 ARG A C 1
ATOM 708 O O . ARG A 1 93 ? -18.020 14.086 29.786 1.00 80.25 93 ARG A O 1
ATOM 715 N N . THR A 1 94 ? -17.459 13.031 27.883 1.00 85.94 94 THR A N 1
ATOM 716 C CA . THR A 1 94 ? -18.838 12.762 27.427 1.00 85.94 94 THR A CA 1
ATOM 717 C C . THR A 1 94 ? -19.233 11.291 27.510 1.00 85.94 94 THR A C 1
ATOM 719 O O . THR A 1 94 ? -20.399 10.970 27.321 1.00 85.94 94 THR A O 1
ATOM 722 N N . GLY A 1 95 ? -18.279 10.386 27.742 1.00 76.31 95 GLY A N 1
ATOM 723 C CA . GLY A 1 95 ? -18.500 8.942 27.657 1.00 76.31 95 GLY A CA 1
ATOM 724 C C . GLY A 1 95 ? -18.641 8.413 26.222 1.00 76.31 95 GLY A C 1
ATOM 725 O O . GLY A 1 95 ? -18.994 7.253 26.040 1.00 76.31 95 GLY A O 1
ATOM 726 N N . THR A 1 96 ? -18.371 9.232 25.197 1.00 83.12 96 THR A N 1
ATOM 727 C CA . THR A 1 96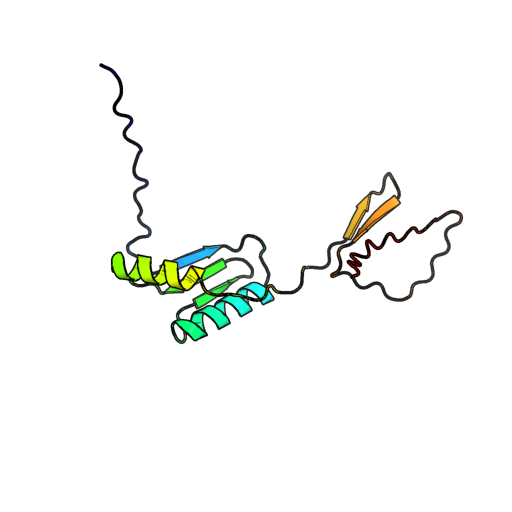 ? -18.534 8.828 23.790 1.00 83.12 96 THR A CA 1
ATOM 728 C C . THR A 1 96 ? -17.392 7.920 23.339 1.00 83.12 96 THR A C 1
ATOM 730 O O . THR A 1 96 ? -16.219 8.232 23.565 1.00 83.12 96 THR A O 1
ATOM 733 N N . VAL A 1 97 ? -17.727 6.834 22.637 1.00 80.44 97 VAL A N 1
ATOM 734 C CA . VAL A 1 97 ? -16.763 5.924 22.006 1.00 80.44 97 VAL A CA 1
ATOM 735 C C . VAL A 1 97 ? -17.048 5.841 20.511 1.00 80.44 97 VAL A C 1
ATOM 737 O O . VAL A 1 97 ? -18.165 5.525 20.114 1.00 80.44 97 VAL A O 1
ATOM 740 N N . VAL A 1 98 ? -16.038 6.115 19.684 1.00 83.69 98 VAL A N 1
ATOM 741 C CA . VAL A 1 98 ? -16.127 6.026 18.218 1.00 83.69 98 VAL A CA 1
ATOM 742 C C . VAL A 1 98 ? -15.162 4.952 17.730 1.00 83.69 98 VAL A C 1
ATOM 744 O O . VAL A 1 98 ? -13.984 4.961 18.091 1.00 83.69 98 VAL A O 1
ATOM 747 N N . MET A 1 99 ? -15.662 4.025 16.916 1.00 85.00 99 MET A N 1
ATOM 748 C CA . MET A 1 99 ? -14.915 2.889 16.368 1.00 85.00 99 MET A CA 1
ATOM 749 C C . MET A 1 99 ? -15.083 2.854 14.846 1.00 85.00 99 MET A C 1
ATOM 751 O O . MET A 1 99 ? -16.134 3.254 14.352 1.00 85.00 99 MET A O 1
ATOM 755 N N . ASN A 1 100 ? -14.079 2.383 14.103 1.00 82.69 100 ASN A N 1
ATOM 756 C CA . ASN A 1 100 ? -14.238 2.098 12.671 1.00 82.69 100 ASN A CA 1
ATOM 757 C C . ASN A 1 100 ? -14.704 0.653 12.412 1.00 82.69 100 ASN A C 1
ATOM 759 O O . ASN A 1 100 ? -14.662 -0.199 13.298 1.00 82.69 100 ASN A O 1
ATOM 763 N N . ASP A 1 101 ? -15.113 0.388 11.172 1.00 79.62 101 ASP A N 1
ATOM 764 C CA . ASP A 1 101 ? -15.578 -0.906 10.644 1.00 79.62 101 ASP A CA 1
ATOM 765 C C . ASP A 1 101 ? -14.615 -2.084 10.891 1.00 79.62 101 ASP A C 1
ATOM 767 O O . ASP A 1 101 ? -15.036 -3.231 11.043 1.00 79.62 101 ASP A O 1
ATOM 771 N N . ALA A 1 102 ? -13.314 -1.806 10.977 1.00 80.62 102 ALA A N 1
ATOM 772 C CA . ALA A 1 102 ? -12.285 -2.797 11.272 1.00 80.62 102 ALA A CA 1
ATOM 773 C C . ALA A 1 102 ? -12.319 -3.326 12.723 1.00 80.62 102 ALA A C 1
ATOM 775 O O . ALA A 1 102 ? -11.660 -4.327 13.024 1.00 80.62 102 ALA A O 1
ATOM 776 N N . VAL A 1 103 ? -13.046 -2.682 13.644 1.00 81.81 103 VAL A N 1
ATOM 777 C CA . VAL A 1 103 ? -13.161 -3.116 15.045 1.00 81.81 103 VAL A CA 1
ATOM 778 C C . VAL A 1 103 ? -14.244 -4.186 15.181 1.00 81.81 103 VAL A C 1
ATOM 780 O O . VAL A 1 103 ? -15.403 -3.972 14.841 1.00 81.81 103 VAL A O 1
ATOM 783 N N . ARG A 1 104 ? -13.888 -5.342 15.757 1.00 80.19 104 ARG A N 1
ATOM 784 C CA . ARG A 1 104 ? -14.853 -6.388 16.134 1.00 80.19 104 ARG A CA 1
ATOM 785 C C . ARG A 1 104 ? -14.983 -6.490 17.649 1.00 80.19 104 ARG A C 1
ATOM 787 O O . ARG A 1 104 ? -13.999 -6.747 18.340 1.00 80.19 104 ARG A O 1
ATOM 794 N N . VAL A 1 105 ? -16.208 -6.350 18.153 1.00 79.38 105 VAL A N 1
ATOM 795 C CA . VAL A 1 105 ? -16.528 -6.459 19.583 1.00 79.38 105 VAL A CA 1
ATOM 796 C C . VAL A 1 105 ? -17.083 -7.856 19.870 1.00 79.38 105 VAL A C 1
ATOM 798 O O . VAL A 1 105 ? -18.035 -8.302 19.231 1.00 79.38 105 VAL A O 1
ATOM 801 N N . LYS A 1 106 ? -16.469 -8.578 20.813 1.00 80.50 106 LYS A N 1
ATOM 802 C CA . LYS A 1 106 ? -16.994 -9.859 21.318 1.00 80.50 106 LYS A CA 1
ATOM 803 C C . LYS A 1 106 ? -18.007 -9.607 22.439 1.00 80.50 106 LYS A C 1
ATOM 805 O O . LYS A 1 106 ? -18.029 -8.525 23.016 1.00 80.50 106 LYS A O 1
ATOM 810 N N . ARG A 1 107 ? -18.835 -10.611 22.762 1.00 75.25 107 ARG A N 1
ATOM 811 C CA . ARG A 1 107 ? -19.813 -10.521 23.862 1.00 75.25 107 ARG A CA 1
ATOM 812 C C . ARG A 1 107 ? -19.112 -10.095 25.157 1.00 75.25 107 ARG A C 1
ATOM 814 O O . ARG A 1 107 ? -18.120 -10.709 25.543 1.00 75.25 107 ARG A O 1
ATOM 821 N N . ALA A 1 108 ? -19.655 -9.080 25.816 1.00 67.44 108 ALA A N 1
ATOM 822 C CA . ALA A 1 108 ? -19.212 -8.590 27.114 1.00 67.44 108 ALA A CA 1
ATOM 823 C C . ALA A 1 108 ? -20.449 -8.279 27.968 1.00 67.44 108 ALA A C 1
ATOM 825 O O . ALA A 1 108 ? -21.465 -7.835 27.434 1.00 67.44 108 ALA A O 1
ATOM 826 N N . ALA A 1 109 ? -20.376 -8.532 29.275 1.00 59.19 109 ALA A N 1
ATOM 827 C CA . ALA A 1 109 ? -21.409 -8.129 30.225 1.00 59.19 109 ALA A CA 1
ATOM 828 C C . ALA A 1 109 ? -20.982 -6.817 30.891 1.00 59.19 109 ALA A C 1
ATOM 830 O O . ALA A 1 109 ? -19.860 -6.711 31.385 1.00 59.19 109 ALA A O 1
ATOM 831 N N . VAL A 1 110 ? -21.867 -5.821 30.888 1.00 60.00 110 VAL A N 1
ATOM 832 C CA . VAL A 1 110 ? -21.615 -4.493 31.460 1.00 60.00 110 VAL A CA 1
ATOM 833 C C . VAL A 1 110 ? -22.778 -4.154 32.387 1.00 60.00 110 VAL A C 1
ATOM 835 O O . VAL A 1 110 ? -23.926 -4.177 31.958 1.00 60.00 110 VAL A O 1
ATOM 838 N N . SER A 1 111 ? -22.486 -3.845 33.651 1.00 54.12 111 SER A N 1
ATOM 839 C CA . SER A 1 111 ? -23.465 -3.303 34.599 1.00 54.12 111 SER A CA 1
ATOM 840 C C . SER A 1 111 ? -23.168 -1.817 34.801 1.00 54.12 111 SER A C 1
ATOM 842 O O . SER A 1 111 ? -22.145 -1.452 35.386 1.00 54.12 111 SER A O 1
ATOM 844 N N . HIS A 1 112 ? -24.017 -0.954 34.242 1.00 56.59 112 HIS A N 1
ATOM 845 C CA . HIS A 1 112 ? -23.950 0.497 34.421 1.00 56.59 112 HIS A CA 1
ATOM 846 C C . HIS A 1 112 ? -25.359 1.091 34.300 1.00 56.59 112 HIS A C 1
ATOM 848 O O . HIS A 1 112 ? -26.078 0.770 33.359 1.00 56.59 112 HIS A O 1
ATOM 854 N N . GLY A 1 113 ? -25.764 1.918 35.269 1.00 65.75 113 GLY A N 1
ATOM 855 C CA . GLY A 1 113 ? -27.179 2.195 35.559 1.00 65.75 113 GLY A CA 1
ATOM 856 C C . GLY A 1 113 ? -27.992 2.897 34.463 1.00 65.75 113 GLY A C 1
ATOM 857 O O . GLY A 1 113 ? -29.195 2.683 34.384 1.00 65.75 113 GLY A O 1
ATOM 858 N N . ASN A 1 114 ? -27.374 3.726 33.624 1.00 59.06 114 ASN A N 1
ATOM 859 C CA . ASN A 1 114 ? -28.077 4.633 32.708 1.00 59.06 114 ASN A CA 1
ATOM 860 C C . ASN A 1 114 ? -27.406 4.763 31.324 1.00 59.06 114 ASN A C 1
ATOM 862 O O . ASN A 1 114 ? -27.439 5.832 30.715 1.00 59.06 114 ASN A O 1
ATOM 866 N N . LEU A 1 115 ? -26.796 3.691 30.802 1.00 56.62 115 LEU A N 1
ATOM 867 C CA . LEU A 1 115 ? -26.241 3.699 29.441 1.00 56.62 115 LEU A CA 1
ATOM 868 C C . LEU A 1 115 ? -27.348 3.515 28.388 1.00 56.62 115 LEU A C 1
ATOM 870 O O . LEU A 1 115 ? -28.059 2.514 28.408 1.00 56.62 115 LEU A O 1
ATOM 874 N N . THR A 1 116 ? -27.453 4.441 27.431 1.00 51.66 116 THR A N 1
ATOM 875 C CA . THR A 1 116 ? -28.281 4.275 26.222 1.00 51.66 116 THR A CA 1
ATOM 876 C C . THR A 1 116 ? -27.363 4.044 25.023 1.00 51.66 116 THR A C 1
ATOM 878 O O . THR A 1 116 ? -26.452 4.835 24.787 1.00 51.66 116 THR A O 1
ATOM 881 N N . ILE A 1 117 ? -27.577 2.949 24.289 1.00 47.97 117 ILE A N 1
ATOM 882 C CA . ILE A 1 117 ? -26.821 2.600 23.078 1.00 47.97 117 ILE A CA 1
ATOM 883 C C . ILE A 1 117 ? -27.708 2.907 21.870 1.00 47.97 117 ILE A C 1
ATOM 885 O O . ILE A 1 117 ? -28.779 2.320 21.741 1.00 47.97 117 ILE A O 1
ATOM 889 N N . THR A 1 118 ? -27.244 3.779 20.975 1.00 48.22 118 THR A N 1
ATOM 890 C CA . THR A 1 118 ? -27.900 4.048 19.687 1.00 48.22 118 THR A CA 1
ATOM 891 C C . THR A 1 118 ? -26.960 3.626 18.564 1.00 48.22 118 THR A C 1
ATOM 893 O O . THR A 1 118 ? -25.841 4.129 18.476 1.00 48.22 118 THR A O 1
ATOM 896 N N . ILE A 1 119 ? -27.403 2.691 17.723 1.00 47.19 119 ILE A N 1
ATOM 897 C CA . ILE A 1 119 ? -26.696 2.258 16.513 1.00 47.19 119 ILE A CA 1
ATOM 898 C C . ILE A 1 119 ? -27.444 2.870 15.333 1.00 47.19 119 ILE A C 1
ATOM 900 O O . ILE A 1 119 ? -28.607 2.542 15.114 1.00 47.19 119 ILE A O 1
ATOM 904 N N . THR A 1 120 ? -26.792 3.773 14.603 1.00 51.19 120 THR A N 1
ATOM 905 C CA . THR A 1 120 ? -27.345 4.348 13.374 1.00 51.19 120 THR A CA 1
ATOM 906 C C . THR A 1 120 ? -26.653 3.690 12.190 1.00 51.19 120 THR A C 1
ATOM 908 O O . THR A 1 120 ? -25.465 3.912 11.965 1.00 51.19 120 THR A O 1
ATOM 911 N N . GLU A 1 121 ? -27.391 2.865 11.457 1.00 48.03 121 GLU A N 1
ATOM 912 C CA . GLU A 1 121 ? -26.958 2.286 10.188 1.00 48.03 121 GLU A CA 1
ATOM 913 C C . GLU A 1 121 ? -27.574 3.108 9.053 1.00 48.03 121 GLU A C 1
ATOM 915 O O . GLU A 1 121 ? -28.789 3.292 8.998 1.00 48.03 121 GLU A O 1
ATOM 920 N N . THR A 1 122 ? -26.738 3.663 8.174 1.00 50.81 122 THR A N 1
ATOM 921 C CA . THR A 1 122 ? -27.221 4.339 6.967 1.00 50.81 122 THR A CA 1
ATOM 922 C C . THR A 1 122 ? -27.352 3.288 5.869 1.00 50.81 122 THR A C 1
ATOM 924 O O . THR A 1 122 ? -26.388 3.021 5.151 1.00 50.81 122 THR A O 1
ATOM 927 N N . GLU A 1 123 ? -28.525 2.668 5.741 1.00 46.16 123 GLU A N 1
ATOM 928 C CA . GLU A 1 123 ? -28.829 1.820 4.587 1.00 46.16 123 GLU A CA 1
ATOM 929 C C . GLU A 1 123 ? -28.983 2.697 3.337 1.00 46.16 123 GLU A C 1
ATOM 931 O O . GLU A 1 123 ? -29.961 3.421 3.159 1.00 46.16 123 GLU A O 1
ATOM 936 N N . GLY A 1 124 ? -27.996 2.634 2.445 1.00 53.31 124 GLY A N 1
ATOM 937 C CA . GLY A 1 124 ? -28.127 3.116 1.074 1.00 53.31 124 GLY A CA 1
ATOM 938 C C . GLY A 1 124 ? -28.920 2.118 0.233 1.00 53.31 124 GLY A C 1
ATOM 939 O O . GLY A 1 124 ? -28.349 1.469 -0.639 1.00 53.31 124 GLY A O 1
ATOM 940 N N . ALA A 1 125 ? -30.216 1.966 0.496 1.00 49.00 125 ALA A N 1
ATOM 941 C CA . ALA A 1 125 ? -31.106 1.225 -0.391 1.00 49.00 125 ALA A CA 1
ATOM 942 C C . ALA A 1 125 ? -31.642 2.173 -1.476 1.00 49.00 125 ALA A C 1
ATOM 944 O O . ALA A 1 125 ? -32.594 2.918 -1.257 1.00 49.00 125 ALA A O 1
ATOM 945 N N . SER A 1 126 ? -31.008 2.156 -2.653 1.00 59.25 126 SER A N 1
ATOM 946 C CA . SER A 1 126 ? -31.633 2.645 -3.887 1.00 59.25 126 SER A CA 1
ATOM 947 C C . SER A 1 126 ? -32.516 1.529 -4.422 1.00 59.25 126 SER A C 1
ATOM 949 O O . SER A 1 126 ? -32.023 0.447 -4.739 1.00 59.25 126 SER A O 1
ATOM 951 N N . GLN A 1 127 ? -33.812 1.779 -4.518 1.00 44.09 127 GLN A N 1
ATOM 952 C CA . GLN A 1 127 ? -34.750 0.844 -5.118 1.00 44.09 127 GLN A CA 1
ATOM 953 C C . GLN A 1 127 ? -35.844 1.640 -5.831 1.00 44.09 127 GLN A C 1
ATOM 955 O O . GLN A 1 127 ? -36.355 2.589 -5.231 1.00 44.09 127 GLN A O 1
ATOM 960 N N . PRO A 1 128 ? -36.341 1.182 -6.989 1.00 52.69 128 PRO A N 1
ATOM 961 C CA . PRO A 1 128 ? -35.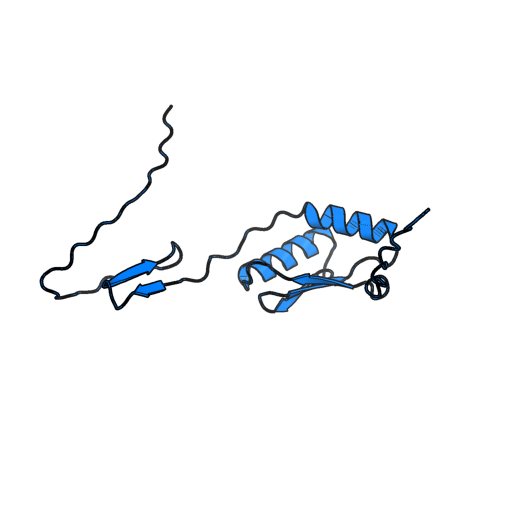678 0.625 -8.176 1.00 52.69 128 PRO A CA 1
ATOM 962 C C . PRO A 1 128 ? -35.218 1.706 -9.174 1.00 52.69 128 PRO A C 1
ATOM 964 O O . PRO A 1 128 ? -35.729 2.846 -9.109 1.00 52.69 128 PRO A O 1
#

Foldseek 3Di:
DDDPDPPPPPPPPVLAPLKDKAFAPQFAPVQLVQLQVQLCVVPNPPQWDAPGSTMIMGRHDSDPVRRVVSVVVSVPGDTDDDDDDWDWDADPVVRDIDTDPSDDDDDDDDDDDDDDDDDDDDDPDDDD

InterPro domains:
  IPR001782 Flagellar P-ring protein [PF02119] (1-128)
  IPR001782 Flagellar P-ring protein [PR01010] (1-14)
  IPR001782 Flagellar P-ring protein [PR01010] (22-40)
  IPR001782 Flagellar P-ring protein [PR01010] (86-98)
  IPR001782 Flagellar P-ring protein [PTHR30381] (1-128)

Radius of gyration: 23.88 Å; chains: 1; bounding box: 56×57×58 Å

Sequence (128 aa):
PNGAIVERAILDRQQASGEVVLNLKAPNYQTARNIVSAVNKVFGPDVAKAQNWGQLTLSAPRDPNDLNTFMSMLQDINVELGSSRPKVVFNSRTGTVVMNDAVRVKRAAVSHGNLTITITETEGASQP

pLDDT: mean 77.39, std 18.7, range [36.97, 96.31]

Organism: NCBI:txid751969

Secondary structure (DSSP, 8-state):
------------GGGGSSEEEEE-SS--HHHHHHHHHHHHHHH-TTSEEESSSSEEEEE--SSHHHHHHHHHHHHT---PPPPPPP-EEEETTTTEEEE-TT--PPP-----TT--------------